Protein AF-A0A816Q6J9-F1 (afdb_monomer_lite)

Sequence (76 aa):
MEVKTSNSPSFGWKSIMAAQDLLRAGLRRRIGSGYNTRVWSDSWIHVTPPWPPKDNGSHRDHDMFVNQLIDQSSKT

pLDDT: mean 80.42, std 10.74, range [42.56, 91.31]

Radius of gyration: 17.17 Å; chains: 1; bounding box: 35×24×43 Å

Organism: Brassica napus (NCBI:txid3708)

Structure (mmCIF, N/CA/C/O backbone):
data_AF-A0A816Q6J9-F1
#
_entry.id   AF-A0A816Q6J9-F1
#
loop_
_atom_site.group_PDB
_atom_site.id
_atom_site.type_symbol
_atom_site.label_atom_id
_atom_site.label_alt_id
_atom_site.label_comp_id
_atom_site.label_asym_id
_atom_site.label_entity_id
_atom_site.label_seq_id
_atom_site.pdbx_PDB_ins_code
_atom_site.Cartn_x
_atom_site.Cartn_y
_atom_site.Cartn_z
_atom_site.occupancy
_atom_site.B_iso_or_equiv
_atom_site.auth_seq_id
_atom_site.auth_comp_id
_atom_site.auth_asym_id
_atom_site.auth_atom_id
_atom_site.pdbx_PDB_model_num
ATOM 1 N N . MET A 1 1 ? -9.254 -16.343 9.885 1.00 46.84 1 MET A N 1
ATOM 2 C CA . MET A 1 1 ? -8.739 -16.364 11.269 1.00 46.84 1 MET A CA 1
ATOM 3 C C . MET A 1 1 ? -9.743 -15.591 12.107 1.00 46.84 1 MET A C 1
ATOM 5 O O . MET A 1 1 ? -9.728 -14.367 12.098 1.00 46.84 1 MET A O 1
ATOM 9 N N . GLU A 1 2 ? -10.719 -16.292 12.676 1.00 50.03 2 GLU A N 1
ATOM 10 C CA . GLU A 1 2 ? -11.721 -15.696 13.563 1.00 50.03 2 GLU A CA 1
ATOM 11 C C . GLU A 1 2 ? -11.230 -15.865 14.995 1.00 50.03 2 GLU A C 1
ATOM 13 O O . GLU A 1 2 ? -11.076 -16.986 15.475 1.00 50.03 2 GLU A O 1
ATOM 18 N N . VAL A 1 3 ? -10.920 -14.753 15.657 1.00 59.50 3 VAL A N 1
ATOM 19 C CA . VAL A 1 3 ? -10.564 -14.764 17.074 1.00 59.50 3 VAL A CA 1
ATOM 20 C C . VAL A 1 3 ? -11.870 -14.696 17.853 1.00 59.50 3 VAL A C 1
ATOM 22 O O . VAL A 1 3 ? -12.480 -13.635 17.968 1.00 59.50 3 VAL A O 1
ATOM 25 N N . LYS A 1 4 ? -12.312 -15.840 18.378 1.00 60.12 4 LYS A N 1
ATOM 26 C CA . LYS A 1 4 ? -13.393 -15.907 19.365 1.00 60.12 4 LYS A CA 1
ATOM 27 C C . LYS A 1 4 ? -12.860 -15.359 20.691 1.00 60.12 4 LYS A C 1
ATOM 29 O O . LYS A 1 4 ? -12.253 -16.085 21.463 1.00 60.12 4 LYS A O 1
ATOM 34 N N . THR A 1 5 ? -12.988 -14.041 20.845 1.00 59.00 5 THR A N 1
ATOM 35 C CA . THR A 1 5 ? -12.995 -13.247 22.088 1.00 59.00 5 THR A CA 1
ATOM 36 C C . THR A 1 5 ? -12.123 -13.748 23.250 1.00 59.00 5 THR A C 1
ATOM 38 O O . THR A 1 5 ? -12.472 -14.689 23.956 1.00 59.00 5 THR A O 1
ATOM 41 N N . SER A 1 6 ? -11.041 -13.016 23.531 1.00 62.66 6 SER A N 1
ATOM 42 C CA . SER A 1 6 ? -10.377 -13.028 24.845 1.00 62.66 6 SER A CA 1
ATOM 43 C C . SER A 1 6 ? -11.361 -12.588 25.942 1.00 62.66 6 SER A C 1
ATOM 45 O O . SER A 1 6 ? -12.229 -11.754 25.687 1.00 62.66 6 SER A O 1
ATOM 47 N N . ASN A 1 7 ? -11.214 -13.121 27.159 1.00 68.00 7 ASN A N 1
ATOM 48 C CA . ASN A 1 7 ? -12.176 -12.984 28.261 1.00 68.00 7 ASN A CA 1
ATOM 49 C C . ASN A 1 7 ? -12.316 -11.548 28.825 1.00 68.00 7 ASN A C 1
ATOM 51 O O . ASN A 1 7 ? -13.128 -11.321 29.715 1.00 68.00 7 ASN A O 1
ATOM 55 N N . SER A 1 8 ? -11.542 -10.571 28.329 1.00 72.69 8 SER A N 1
ATOM 56 C CA . SER A 1 8 ? -11.701 -9.123 28.576 1.00 72.69 8 SER A CA 1
ATOM 57 C C . SER A 1 8 ? -10.759 -8.314 27.664 1.00 72.69 8 SER A C 1
ATOM 59 O O . SER A 1 8 ? -9.658 -7.950 28.076 1.00 72.69 8 SER A O 1
ATOM 61 N N . PRO A 1 9 ? -11.136 -8.032 26.404 1.00 76.81 9 PRO A N 1
ATOM 62 C CA . PRO A 1 9 ? -10.293 -7.255 25.505 1.00 76.81 9 PRO A CA 1
ATOM 63 C C . PRO A 1 9 ? -10.257 -5.783 25.934 1.00 76.81 9 PRO A C 1
ATOM 65 O O . PRO A 1 9 ? -11.274 -5.230 26.366 1.00 76.81 9 PRO A O 1
ATOM 68 N N . SER A 1 10 ? -9.103 -5.131 25.768 1.00 87.88 10 SER A N 1
ATOM 69 C CA . SER A 1 10 ? -8.986 -3.681 25.952 1.00 87.88 10 SER A CA 1
ATOM 70 C C . SER A 1 10 ? -9.947 -2.935 25.018 1.00 87.88 10 SER A C 1
ATOM 72 O O . SER A 1 10 ? -10.362 -3.463 23.982 1.00 87.88 10 SER A O 1
ATOM 74 N N . PHE A 1 11 ? -10.304 -1.694 25.361 1.00 86.06 11 PHE A N 1
ATOM 75 C CA . PHE A 1 11 ? -11.199 -0.885 24.526 1.00 86.06 11 PHE A CA 1
ATOM 76 C C . PHE A 1 11 ? -10.684 -0.760 23.082 1.00 86.06 11 PHE A C 1
ATOM 78 O O . PHE A 1 11 ? -11.447 -0.959 22.142 1.00 86.06 11 PHE A O 1
ATOM 85 N N . GLY A 1 12 ? -9.373 -0.559 22.898 1.00 89.19 12 GLY A N 1
ATOM 86 C CA . GLY A 1 12 ? -8.754 -0.535 21.570 1.00 89.19 12 GLY A CA 1
ATOM 87 C C . GLY A 1 12 ? -8.952 -1.839 20.789 1.00 89.19 12 GLY A C 1
ATOM 88 O O . GLY A 1 12 ? -9.266 -1.806 19.602 1.00 89.19 12 GLY A O 1
ATOM 89 N N . TRP A 1 13 ? -8.854 -2.992 21.456 1.00 85.50 13 TRP A N 1
ATOM 90 C CA . TRP A 1 13 ? -9.058 -4.289 20.809 1.00 85.50 13 TRP A CA 1
ATOM 91 C C . TRP A 1 13 ? -10.523 -4.538 20.437 1.00 85.50 13 TRP A C 1
ATOM 93 O O . TRP A 1 13 ? -10.800 -5.086 19.372 1.00 85.50 13 TRP A O 1
ATOM 103 N N . LYS A 1 14 ? -11.470 -4.055 21.253 1.00 86.56 14 LYS A N 1
ATOM 104 C CA . LYS A 1 14 ? -12.902 -4.047 20.905 1.00 86.56 14 LYS A CA 1
ATOM 105 C C . LYS A 1 14 ? -13.174 -3.196 19.663 1.00 86.56 14 LYS A C 1
ATOM 107 O O . LYS A 1 14 ? -13.870 -3.661 18.766 1.00 86.56 14 LYS A O 1
ATOM 112 N N . SER A 1 15 ? -12.583 -2.004 19.574 1.00 89.62 15 SER A N 1
ATOM 113 C CA . SER A 1 15 ? -12.723 -1.127 18.404 1.00 89.62 15 SER A CA 1
ATOM 114 C C . SER A 1 15 ? -12.132 -1.744 17.132 1.00 89.62 15 SER A C 1
ATOM 116 O O . SER A 1 15 ? -12.748 -1.660 16.074 1.00 89.62 15 SER A O 1
ATOM 118 N N . ILE A 1 16 ? -10.980 -2.419 17.224 1.00 88.88 16 ILE A N 1
ATOM 119 C CA . ILE A 1 16 ? -10.366 -3.118 16.080 1.00 88.88 16 ILE A CA 1
ATOM 120 C C . ILE A 1 16 ? -11.227 -4.298 15.618 1.00 88.88 16 ILE A C 1
ATOM 122 O O . ILE A 1 16 ? -11.410 -4.480 14.416 1.00 88.88 16 ILE A O 1
ATOM 126 N N . MET A 1 17 ? -11.793 -5.075 16.549 1.00 87.00 17 MET A N 1
ATOM 127 C CA . MET A 1 17 ? -12.731 -6.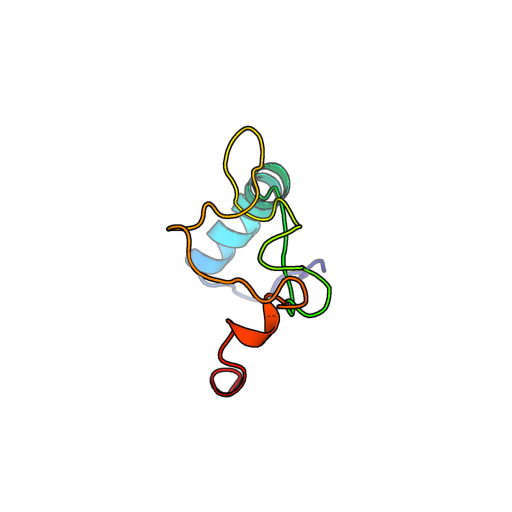148 16.201 1.00 87.00 17 MET A CA 1
ATOM 128 C C . MET A 1 17 ? -14.005 -5.597 15.551 1.00 87.00 17 MET A C 1
ATOM 130 O O . MET A 1 17 ? -14.445 -6.137 14.543 1.00 87.00 17 MET A O 1
ATOM 134 N N . ALA A 1 18 ? -14.562 -4.495 16.063 1.00 88.88 18 ALA A N 1
ATOM 135 C CA . ALA A 1 18 ? -15.737 -3.854 15.470 1.00 88.88 18 ALA A CA 1
ATOM 136 C C . ALA A 1 18 ? -15.460 -3.309 14.055 1.00 88.88 18 ALA A C 1
ATOM 138 O O . ALA A 1 18 ? -16.313 -3.387 13.177 1.00 88.88 18 ALA A O 1
ATOM 139 N N . ALA A 1 19 ? -14.250 -2.800 13.810 1.00 90.69 19 ALA A N 1
ATOM 140 C CA . ALA A 1 19 ? -13.818 -2.331 12.497 1.00 90.69 19 ALA A CA 1
ATOM 141 C C . ALA A 1 19 ? -13.358 -3.463 11.558 1.00 90.69 19 ALA A C 1
ATOM 143 O O . ALA A 1 19 ? -12.957 -3.184 10.428 1.00 90.69 19 ALA A O 1
ATOM 144 N N . GLN A 1 20 ? -13.385 -4.731 11.982 1.00 87.88 20 GLN A N 1
ATOM 145 C CA . GLN A 1 20 ? -12.814 -5.835 11.212 1.00 87.88 20 GLN A CA 1
ATOM 146 C C . GLN A 1 20 ? -13.445 -5.970 9.822 1.00 87.88 20 GLN A C 1
ATOM 148 O O . GLN A 1 20 ? -12.716 -6.138 8.844 1.00 87.88 20 GLN A O 1
ATOM 153 N N . ASP A 1 21 ? -14.769 -5.873 9.720 1.00 87.88 21 ASP A N 1
ATOM 154 C CA . ASP A 1 21 ? -15.469 -5.990 8.437 1.00 87.88 21 ASP A CA 1
ATOM 155 C C . ASP A 1 21 ? -15.195 -4.790 7.528 1.00 87.88 21 ASP A C 1
ATOM 157 O O . ASP A 1 21 ? -14.967 -4.958 6.330 1.00 87.88 21 ASP A O 1
ATOM 161 N N . LEU A 1 22 ? -15.093 -3.590 8.107 1.00 90.56 22 LEU A N 1
ATOM 162 C CA . LEU A 1 22 ? -14.680 -2.386 7.387 1.00 90.56 22 LEU A CA 1
ATOM 163 C C . LEU A 1 22 ? -13.253 -2.527 6.835 1.00 90.56 22 LEU A C 1
ATOM 165 O O . LEU A 1 22 ? -12.999 -2.209 5.675 1.00 90.56 22 LEU A O 1
ATOM 169 N N . LEU A 1 23 ? -12.324 -3.050 7.638 1.00 87.00 23 LEU A N 1
ATOM 170 C CA . LEU A 1 23 ? -10.956 -3.322 7.201 1.00 87.00 23 LEU A CA 1
ATOM 171 C C . LEU A 1 23 ? -10.929 -4.394 6.109 1.00 87.00 23 LEU A C 1
ATOM 173 O O . LEU A 1 23 ? -10.213 -4.231 5.127 1.00 87.00 23 LEU A O 1
ATOM 177 N N . ARG A 1 24 ? -11.727 -5.462 6.227 1.00 84.88 24 ARG A N 1
ATOM 178 C CA . ARG A 1 24 ? -11.846 -6.490 5.179 1.00 84.88 24 ARG A CA 1
ATOM 179 C C . ARG A 1 24 ? -12.382 -5.913 3.866 1.00 84.88 24 ARG A C 1
ATOM 181 O O . ARG A 1 24 ? -11.909 -6.321 2.812 1.00 84.88 24 ARG A O 1
ATOM 188 N N . ALA A 1 25 ? -13.314 -4.962 3.924 1.00 85.31 25 ALA A N 1
ATOM 189 C CA . ALA A 1 25 ? -13.852 -4.288 2.744 1.00 85.31 25 ALA A CA 1
ATOM 190 C C . ALA A 1 25 ? -12.872 -3.268 2.128 1.00 85.31 25 ALA A C 1
ATOM 192 O O . ALA A 1 25 ? -12.835 -3.103 0.910 1.00 85.31 25 ALA A O 1
ATOM 193 N N . GLY A 1 26 ? -12.078 -2.575 2.953 1.00 83.31 26 GLY A N 1
ATOM 194 C CA . GLY A 1 26 ? -11.157 -1.524 2.504 1.00 83.31 26 GLY A CA 1
ATOM 195 C C . GLY A 1 26 ? -9.757 -2.008 2.113 1.00 83.31 26 GLY A C 1
ATOM 196 O O . GLY A 1 26 ? -9.096 -1.386 1.277 1.00 83.31 26 GLY A O 1
ATOM 197 N N . LEU A 1 27 ? -9.278 -3.112 2.692 1.00 82.50 27 LEU A N 1
ATOM 198 C CA . LEU A 1 27 ? -7.954 -3.665 2.404 1.00 82.50 27 LEU A CA 1
ATOM 199 C C . LEU A 1 27 ? -7.936 -4.311 1.016 1.00 82.50 27 LEU A C 1
ATOM 201 O O . LEU A 1 27 ? -8.422 -5.418 0.812 1.00 82.50 27 LEU A O 1
ATOM 205 N N . ARG A 1 28 ? -7.313 -3.631 0.052 1.00 78.75 28 ARG A N 1
ATOM 206 C CA . ARG A 1 28 ? -7.300 -4.073 -1.353 1.00 78.75 28 ARG A CA 1
ATOM 207 C C . ARG A 1 28 ? -6.307 -5.198 -1.660 1.00 78.75 28 ARG A C 1
ATOM 209 O O . ARG A 1 28 ? -6.499 -5.936 -2.618 1.00 78.75 28 ARG A O 1
ATOM 216 N N . ARG A 1 29 ? -5.211 -5.307 -0.905 1.00 78.81 29 ARG A N 1
ATOM 217 C CA . ARG A 1 29 ? -4.130 -6.286 -1.139 1.00 78.81 29 ARG A CA 1
ATOM 218 C C . ARG A 1 29 ? -3.367 -6.559 0.154 1.00 78.81 29 ARG A C 1
ATOM 220 O O . ARG A 1 29 ? -3.082 -5.644 0.917 1.00 78.81 29 ARG A O 1
ATOM 227 N N . ARG A 1 30 ? -3.008 -7.821 0.385 1.00 81.94 30 ARG A N 1
ATOM 228 C CA . ARG A 1 30 ? -2.150 -8.242 1.498 1.00 81.94 30 ARG A CA 1
ATOM 229 C C . ARG A 1 30 ? -0.868 -8.845 0.931 1.00 81.94 30 ARG A C 1
ATOM 231 O O . ARG A 1 30 ? -0.940 -9.872 0.268 1.00 81.94 30 ARG A O 1
ATOM 238 N N . ILE A 1 31 ? 0.281 -8.225 1.203 1.00 86.88 31 ILE A N 1
ATOM 239 C CA . ILE A 1 31 ? 1.600 -8.686 0.720 1.00 86.88 31 ILE A CA 1
ATOM 240 C C . ILE A 1 31 ? 2.085 -9.928 1.480 1.00 86.88 31 ILE A C 1
ATOM 242 O O . ILE A 1 31 ? 2.693 -10.829 0.905 1.00 86.88 31 ILE A O 1
ATOM 246 N N . GLY A 1 32 ? 1.785 -10.007 2.779 1.00 85.94 32 GLY A N 1
ATOM 247 C CA . GLY A 1 32 ? 2.236 -11.112 3.622 1.00 85.94 32 GLY A CA 1
ATOM 248 C C . GLY A 1 32 ? 3.757 -11.109 3.779 1.00 85.94 32 GLY A C 1
ATOM 249 O O . GLY A 1 32 ? 4.325 -10.111 4.202 1.00 85.94 32 GLY A O 1
ATOM 250 N N . SER A 1 33 ? 4.402 -12.230 3.450 1.00 85.44 33 SER A N 1
ATOM 251 C CA . SER A 1 33 ? 5.852 -12.421 3.584 1.00 85.44 33 SER A CA 1
ATOM 252 C C . SER A 1 33 ? 6.676 -11.829 2.434 1.00 85.44 33 SER A C 1
ATOM 254 O O . SER A 1 33 ? 7.898 -11.827 2.509 1.00 85.44 33 SER A O 1
ATOM 256 N N . GLY A 1 34 ? 6.036 -11.359 1.358 1.00 87.94 34 GLY A N 1
ATOM 257 C CA . GLY A 1 34 ? 6.710 -10.702 0.234 1.00 87.94 34 GLY A CA 1
ATOM 258 C C . GLY A 1 34 ? 7.439 -11.625 -0.754 1.00 87.94 34 GLY A C 1
ATOM 259 O O . GLY A 1 34 ? 7.842 -11.144 -1.806 1.00 87.94 34 GLY A O 1
ATOM 260 N N . TYR A 1 35 ? 7.562 -12.932 -0.485 1.00 88.25 35 TYR A N 1
ATOM 261 C CA . TYR A 1 35 ? 8.256 -13.892 -1.372 1.00 88.25 35 TYR A CA 1
ATOM 262 C C . TYR A 1 35 ? 7.531 -14.146 -2.702 1.00 88.25 35 TYR A C 1
ATOM 264 O O . TYR A 1 35 ? 8.147 -14.584 -3.663 1.00 88.25 35 TYR A O 1
ATOM 272 N N . ASN A 1 36 ? 6.228 -13.859 -2.763 1.00 89.38 36 ASN A N 1
ATOM 273 C CA . ASN A 1 36 ? 5.401 -14.068 -3.956 1.00 89.38 36 ASN A CA 1
ATOM 274 C C . ASN A 1 36 ? 5.001 -12.752 -4.635 1.00 89.38 36 ASN A C 1
ATOM 276 O O . ASN A 1 36 ? 4.107 -12.754 -5.474 1.00 89.38 36 ASN A O 1
ATOM 280 N N . THR A 1 37 ? 5.567 -11.613 -4.225 1.00 89.94 37 THR A N 1
ATOM 281 C CA . THR A 1 37 ? 5.252 -10.313 -4.831 1.00 89.94 37 THR A CA 1
ATOM 282 C C . THR A 1 37 ? 6.509 -9.709 -5.424 1.00 89.94 37 THR A C 1
ATOM 284 O O . THR A 1 37 ? 7.470 -9.458 -4.697 1.00 89.94 37 THR A O 1
ATOM 287 N N . ARG A 1 38 ? 6.500 -9.469 -6.736 1.00 90.69 38 ARG A N 1
ATOM 288 C CA . ARG A 1 38 ? 7.606 -8.805 -7.436 1.00 90.69 38 ARG A CA 1
ATOM 289 C C . ARG A 1 38 ? 7.504 -7.302 -7.248 1.00 90.69 38 ARG A C 1
ATOM 291 O O . ARG A 1 38 ? 6.447 -6.723 -7.494 1.00 90.69 38 ARG A O 1
ATOM 298 N N . VAL A 1 39 ? 8.608 -6.663 -6.871 1.00 89.75 39 VAL A N 1
ATOM 299 C CA . VAL A 1 39 ? 8.636 -5.229 -6.551 1.00 89.75 39 VAL A CA 1
ATOM 300 C C . VAL A 1 39 ? 8.185 -4.400 -7.747 1.00 89.75 39 VAL A C 1
ATOM 302 O O . VAL A 1 39 ? 7.336 -3.532 -7.591 1.00 89.75 39 VAL A O 1
ATOM 305 N N . TRP A 1 40 ? 8.698 -4.686 -8.942 1.00 88.44 40 TRP A N 1
ATOM 306 C CA . TRP A 1 40 ? 8.504 -3.811 -10.104 1.00 88.44 40 TRP A CA 1
ATOM 307 C C . TRP A 1 40 ? 7.413 -4.265 -11.070 1.00 88.44 40 TRP A C 1
ATOM 309 O O . TRP A 1 40 ? 6.895 -3.449 -11.823 1.00 88.44 40 TRP A O 1
ATOM 319 N N . SER A 1 41 ? 7.074 -5.556 -11.065 1.00 86.44 41 SER A N 1
ATOM 320 C CA . SER A 1 41 ? 6.086 -6.116 -11.999 1.00 86.44 41 SER A CA 1
ATOM 321 C C . SER A 1 41 ? 4.674 -6.107 -11.421 1.00 86.44 41 SER A C 1
ATOM 323 O O . SER A 1 41 ? 3.706 -5.883 -12.146 1.00 86.44 41 SER A O 1
ATOM 325 N N . ASP A 1 42 ? 4.538 -6.333 -10.113 1.00 87.81 42 ASP A N 1
ATOM 326 C CA . ASP A 1 42 ? 3.218 -6.445 -9.512 1.00 87.81 42 ASP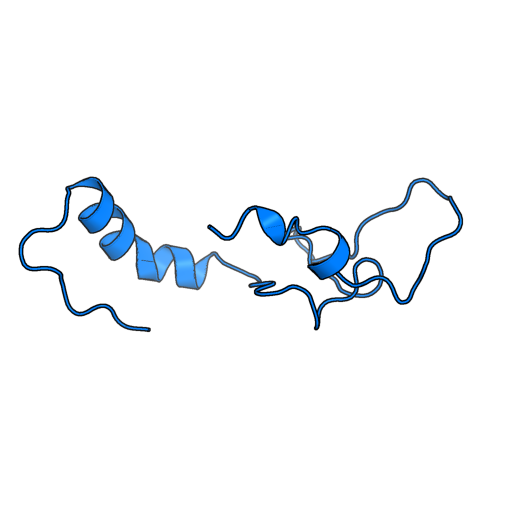 A CA 1
ATOM 327 C C . ASP A 1 42 ? 2.646 -5.067 -9.177 1.00 87.81 42 ASP A C 1
ATOM 329 O O . ASP A 1 42 ? 3.315 -4.188 -8.638 1.00 87.81 42 ASP A O 1
ATOM 333 N N . SER A 1 43 ? 1.348 -4.888 -9.417 1.00 85.88 43 SER A N 1
ATOM 334 C CA . SER A 1 43 ? 0.625 -3.684 -8.990 1.00 85.88 43 SER A CA 1
ATOM 335 C C . SER A 1 43 ? 0.235 -3.790 -7.518 1.00 85.88 43 SER A C 1
ATOM 337 O O . SER A 1 43 ? -0.910 -4.097 -7.173 1.00 85.88 43 SER A O 1
ATOM 339 N N . TRP A 1 44 ? 1.225 -3.666 -6.635 1.00 83.94 44 TRP A N 1
ATOM 340 C CA . TRP A 1 44 ? 1.053 -3.879 -5.197 1.00 83.94 44 TRP A CA 1
ATOM 341 C C . TRP A 1 44 ? 0.931 -2.590 -4.375 1.00 83.94 44 TRP A C 1
ATOM 343 O O . TRP A 1 44 ? 0.681 -2.663 -3.174 1.00 83.94 44 TRP A O 1
ATOM 353 N N . ILE A 1 45 ? 0.998 -1.422 -5.024 1.00 82.31 45 ILE A N 1
ATOM 354 C CA . ILE A 1 45 ? 0.698 -0.127 -4.405 1.00 82.31 45 ILE A CA 1
ATOM 355 C C . ILE A 1 45 ? -0.813 0.131 -4.451 1.00 82.31 45 ILE A C 1
ATOM 357 O O . ILE A 1 45 ? -1.452 0.031 -5.500 1.00 82.31 45 ILE A O 1
ATOM 361 N N . HIS A 1 46 ? -1.381 0.520 -3.309 1.00 75.06 46 HIS A N 1
ATOM 362 C CA . HIS A 1 46 ? -2.807 0.809 -3.123 1.00 75.06 46 HIS A CA 1
ATOM 363 C C . HIS A 1 46 ? -3.253 2.163 -3.699 1.00 75.06 46 HIS A C 1
ATOM 365 O O . HIS A 1 46 ? -3.929 2.946 -3.037 1.00 75.06 46 HIS A O 1
ATOM 371 N N . VAL A 1 47 ? -2.893 2.444 -4.943 1.00 79.19 47 VAL A N 1
ATOM 372 C CA . VAL A 1 47 ? -3.440 3.559 -5.725 1.00 79.19 47 VAL A CA 1
ATOM 373 C C . VAL A 1 47 ? -4.690 3.095 -6.488 1.00 79.19 47 VAL A C 1
ATOM 375 O O . VAL A 1 47 ? -4.949 1.893 -6.589 1.00 79.19 47 VAL A O 1
ATOM 378 N N . THR A 1 48 ? -5.533 4.028 -6.947 1.00 80.12 48 THR A N 1
ATOM 379 C CA . THR A 1 48 ? -6.682 3.717 -7.824 1.00 80.12 48 THR A CA 1
ATOM 380 C C . THR A 1 48 ? -6.433 4.347 -9.197 1.00 80.12 48 THR A C 1
ATOM 382 O O . THR A 1 48 ? -6.373 5.574 -9.259 1.00 80.12 48 THR A O 1
ATOM 385 N N . PRO A 1 49 ? -6.288 3.566 -10.284 1.00 78.94 49 PRO A N 1
ATOM 386 C CA . PRO A 1 49 ? -6.177 2.100 -10.313 1.00 78.94 49 PRO A CA 1
ATOM 387 C C . PRO A 1 49 ? -4.887 1.613 -9.618 1.00 78.94 49 PRO A C 1
ATOM 389 O O . PRO A 1 49 ? -4.063 2.445 -9.262 1.00 78.94 49 PRO A O 1
ATOM 392 N N . PRO A 1 50 ? -4.703 0.314 -9.339 1.00 77.81 50 PRO A N 1
ATOM 393 C CA . PRO A 1 50 ? -3.435 -0.205 -8.825 1.00 77.81 50 PRO A CA 1
ATOM 394 C C . PRO A 1 50 ? -2.350 -0.071 -9.898 1.00 77.81 50 PRO A C 1
ATOM 396 O O . PRO A 1 50 ? -2.573 -0.471 -11.038 1.00 77.81 50 PRO A O 1
ATOM 399 N N . TRP A 1 51 ? -1.180 0.459 -9.541 1.00 80.25 51 TRP A N 1
ATOM 400 C CA . TRP A 1 51 ? -0.038 0.585 -10.454 1.00 80.25 51 TRP A CA 1
ATOM 401 C C . TRP A 1 51 ? 1.194 -0.072 -9.819 1.00 80.25 51 TRP A C 1
ATOM 403 O O . TRP A 1 51 ? 1.294 -0.109 -8.583 1.00 80.25 51 TRP A O 1
ATOM 413 N N . PRO A 1 52 ? 2.143 -0.577 -10.625 1.00 83.19 52 PRO A N 1
ATOM 414 C CA . PRO A 1 52 ? 3.462 -0.923 -10.120 1.00 83.19 52 PRO A CA 1
ATOM 415 C C . PRO A 1 52 ? 4.210 0.342 -9.648 1.00 83.19 52 PRO A C 1
ATOM 417 O O . PRO A 1 52 ? 3.881 1.457 -10.074 1.00 83.19 52 PRO A O 1
ATOM 420 N N . PRO A 1 53 ? 5.222 0.205 -8.774 1.00 84.44 53 PRO A N 1
ATOM 421 C CA . PRO A 1 53 ? 6.047 1.329 -8.345 1.00 84.44 53 PRO A CA 1
ATOM 422 C C . PRO A 1 53 ? 6.718 2.049 -9.521 1.00 84.44 53 PRO A C 1
ATOM 424 O O . PRO A 1 53 ? 7.381 1.426 -10.353 1.00 84.44 53 PRO A O 1
ATOM 427 N N . LYS A 1 54 ? 6.588 3.381 -9.560 1.00 78.88 54 LYS A N 1
ATOM 428 C CA . LYS A 1 54 ? 7.321 4.232 -10.509 1.00 78.88 54 LYS A CA 1
ATOM 429 C C . LYS A 1 54 ? 8.803 4.268 -10.131 1.00 78.88 54 LYS A C 1
ATOM 431 O O . LYS A 1 54 ? 9.134 4.383 -8.954 1.00 78.88 54 LYS A O 1
ATOM 436 N N . ASP A 1 55 ? 9.688 4.168 -11.114 1.00 71.62 55 ASP A N 1
ATOM 437 C CA . ASP A 1 55 ? 11.127 4.380 -10.939 1.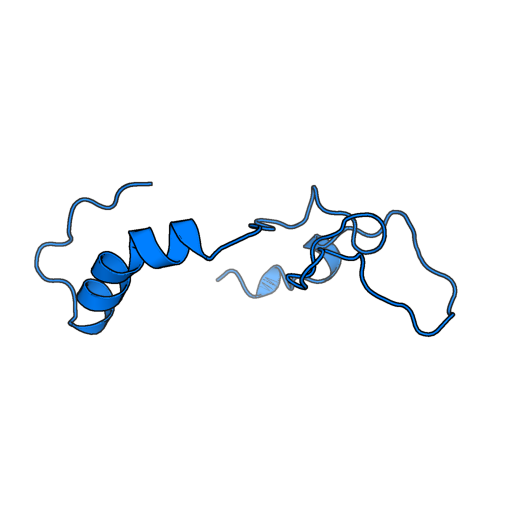00 71.62 55 ASP A CA 1
ATOM 438 C C . ASP A 1 55 ? 11.522 5.815 -11.198 1.00 71.62 55 ASP A C 1
ATOM 440 O O . ASP A 1 55 ? 10.810 6.593 -11.825 1.00 71.62 55 ASP A O 1
ATOM 444 N N . ASN A 1 56 ? 12.750 6.089 -10.776 1.00 75.69 56 ASN A N 1
ATOM 445 C CA . ASN A 1 56 ? 13.524 7.249 -11.156 1.00 75.69 56 ASN A C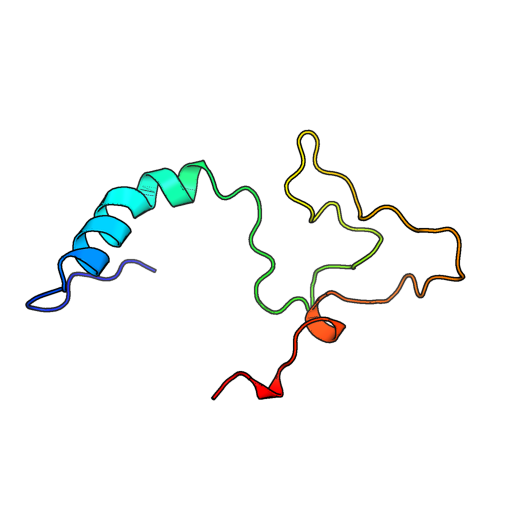A 1
ATOM 446 C C . ASN A 1 56 ? 14.567 6.953 -12.269 1.00 75.69 56 ASN A C 1
ATOM 448 O O . ASN A 1 56 ? 15.573 7.648 -12.346 1.00 75.69 56 ASN A O 1
ATOM 452 N N . GLY A 1 57 ? 14.382 5.911 -13.097 1.00 67.81 57 GLY A N 1
ATOM 453 C CA . GLY A 1 57 ? 15.185 5.672 -14.312 1.00 67.81 57 GLY A CA 1
ATOM 454 C C . GLY A 1 57 ? 16.544 4.965 -14.163 1.00 67.81 57 GLY A C 1
ATOM 455 O O 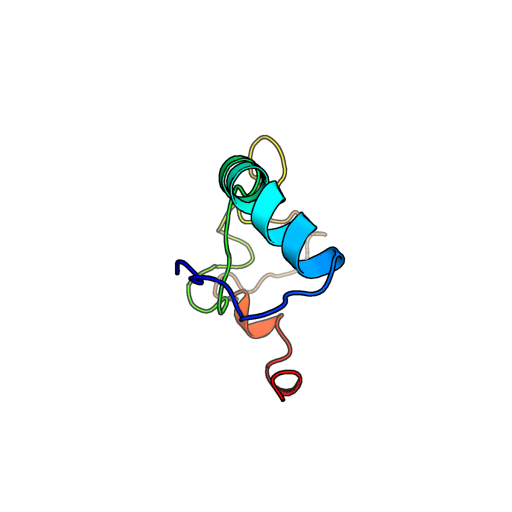. GLY A 1 57 ? 17.361 5.052 -15.074 1.00 67.81 57 GLY A O 1
ATOM 456 N N . SER A 1 58 ? 16.815 4.267 -13.054 1.00 69.25 58 SER A N 1
ATOM 457 C CA . SER A 1 58 ? 18.048 3.470 -12.878 1.00 69.25 58 SER A CA 1
ATOM 458 C C . SER A 1 58 ? 17.838 1.993 -13.248 1.00 69.25 58 SER A C 1
ATOM 460 O O . SER A 1 58 ? 16.712 1.498 -13.178 1.00 69.25 58 SER A O 1
ATOM 462 N N . HIS A 1 59 ? 18.912 1.279 -13.612 1.00 70.81 59 HIS A N 1
ATOM 463 C CA . HIS A 1 59 ? 18.895 -0.167 -13.868 1.00 70.81 59 HIS A CA 1
ATOM 464 C C . HIS A 1 59 ? 18.205 -0.923 -12.720 1.00 70.81 59 HIS A C 1
ATOM 466 O O . HIS A 1 59 ? 18.650 -0.869 -11.573 1.00 70.81 59 HIS A O 1
ATOM 472 N N . ARG A 1 60 ? 17.104 -1.615 -13.035 1.00 74.19 60 ARG A N 1
ATOM 473 C CA . ARG A 1 60 ? 16.325 -2.400 -12.073 1.00 74.19 60 ARG A CA 1
ATOM 474 C C . ARG A 1 60 ? 16.675 -3.877 -12.163 1.00 74.19 60 ARG A C 1
ATOM 476 O O . ARG A 1 60 ? 16.777 -4.430 -13.254 1.00 74.19 60 ARG A O 1
ATOM 483 N N . ASP A 1 61 ? 16.716 -4.516 -11.003 1.00 83.50 61 ASP A N 1
ATOM 484 C CA . ASP A 1 61 ? 16.566 -5.961 -10.901 1.00 83.50 61 ASP A CA 1
ATOM 485 C C . ASP A 1 61 ? 15.074 -6.322 -11.024 1.00 83.50 61 ASP A C 1
ATOM 487 O O . ASP A 1 61 ? 14.275 -6.042 -10.126 1.00 83.50 61 ASP A O 1
ATOM 491 N N . HIS A 1 62 ? 14.681 -6.900 -12.162 1.00 81.94 62 HIS A N 1
ATOM 492 C CA . HIS A 1 62 ? 13.298 -7.315 -12.427 1.00 81.94 62 HIS A CA 1
ATOM 493 C C . HIS A 1 62 ? 12.860 -8.530 -11.597 1.00 81.94 62 HIS A C 1
ATOM 495 O O . HIS A 1 62 ? 11.654 -8.737 -11.424 1.00 81.94 62 HIS A O 1
ATOM 501 N N . ASP A 1 63 ? 13.817 -9.272 -11.042 1.00 87.06 63 ASP A N 1
ATOM 502 C CA . ASP A 1 63 ? 13.587 -10.452 -10.214 1.00 87.06 63 ASP A CA 1
ATOM 503 C C . ASP A 1 63 ? 13.573 -10.113 -8.713 1.00 87.06 63 ASP A C 1
ATOM 505 O O . ASP A 1 63 ? 13.466 -10.997 -7.861 1.00 87.06 63 ASP A O 1
ATOM 509 N N . MET A 1 64 ? 13.595 -8.819 -8.369 1.00 88.94 64 MET A N 1
ATOM 510 C CA . MET A 1 64 ? 13.485 -8.360 -6.990 1.00 88.94 64 MET A CA 1
ATOM 511 C C . MET A 1 64 ? 12.086 -8.624 -6.411 1.00 88.94 64 MET A C 1
ATOM 513 O O . MET A 1 64 ? 11.058 -8.166 -6.928 1.00 88.94 64 MET A O 1
ATOM 517 N N . PHE A 1 65 ? 12.056 -9.308 -5.269 1.00 91.31 65 PHE A N 1
ATOM 518 C CA . PHE A 1 65 ? 10.848 -9.599 -4.498 1.00 91.31 65 PHE A CA 1
ATOM 519 C C . PHE A 1 65 ? 10.712 -8.681 -3.280 1.00 91.31 65 PHE A C 1
ATOM 521 O O . PHE A 1 65 ? 11.696 -8.196 -2.722 1.00 91.31 65 PHE A O 1
ATOM 528 N N . VAL A 1 66 ? 9.472 -8.449 -2.839 1.00 89.12 66 VAL A N 1
ATOM 529 C CA . VAL A 1 66 ? 9.176 -7.528 -1.727 1.00 89.12 66 VAL A CA 1
ATOM 530 C C . VAL A 1 66 ? 9.771 -8.013 -0.401 1.00 89.12 66 VAL A C 1
ATOM 532 O O . VAL A 1 66 ? 10.093 -7.195 0.453 1.00 89.12 66 VAL A O 1
ATOM 535 N N . ASN A 1 67 ? 9.986 -9.319 -0.222 1.00 90.69 67 ASN A N 1
ATOM 536 C CA . ASN A 1 67 ? 10.643 -9.856 0.977 1.00 90.69 67 ASN A CA 1
ATOM 537 C C . ASN A 1 67 ? 12.050 -9.280 1.208 1.00 90.69 67 ASN A C 1
ATOM 539 O O . ASN A 1 67 ? 12.478 -9.217 2.354 1.00 90.69 67 ASN A O 1
ATOM 543 N N . GLN A 1 68 ? 12.753 -8.870 0.148 1.00 89.00 68 GLN A N 1
ATOM 544 C CA . GLN A 1 68 ? 14.086 -8.268 0.237 1.00 89.00 68 GLN A CA 1
ATOM 545 C C . GLN A 1 68 ? 14.042 -6.828 0.773 1.00 89.00 68 GLN A C 1
ATOM 547 O O . GLN A 1 68 ? 15.054 -6.315 1.232 1.00 89.00 68 GLN A O 1
ATOM 552 N N . LEU A 1 69 ? 12.873 -6.178 0.732 1.00 87.12 69 LEU A N 1
ATOM 553 C CA . LEU A 1 69 ? 12.639 -4.853 1.318 1.00 87.12 69 LEU A CA 1
ATOM 554 C C . LEU A 1 69 ? 12.183 -4.928 2.781 1.00 87.12 69 LEU A C 1
ATOM 556 O O . LEU A 1 69 ? 12.105 -3.904 3.455 1.00 87.12 69 LEU A O 1
ATOM 560 N N . ILE A 1 70 ? 11.819 -6.120 3.257 1.00 87.31 70 ILE A N 1
ATOM 561 C CA . ILE A 1 70 ? 11.323 -6.332 4.613 1.00 87.31 70 ILE A CA 1
ATOM 562 C C . ILE A 1 70 ? 12.503 -6.755 5.479 1.00 87.31 70 ILE A C 1
ATOM 564 O O . ILE A 1 70 ? 13.116 -7.792 5.233 1.00 87.31 70 ILE A O 1
ATOM 568 N N . ASP A 1 71 ? 12.781 -5.990 6.532 1.00 85.50 71 ASP A N 1
ATOM 569 C CA . ASP A 1 71 ? 13.743 -6.413 7.543 1.00 85.50 71 ASP A CA 1
ATOM 570 C C . ASP A 1 71 ? 13.180 -7.596 8.343 1.00 85.50 71 ASP A C 1
ATOM 572 O O . ASP A 1 71 ? 12.294 -7.454 9.191 1.00 85.50 71 ASP A O 1
ATOM 576 N N . GLN A 1 72 ? 13.698 -8.787 8.051 1.00 79.38 72 GLN A N 1
ATOM 577 C CA . GLN A 1 72 ? 13.269 -10.030 8.686 1.00 79.38 72 GLN A CA 1
ATOM 578 C C . GLN A 1 72 ? 13.809 -10.183 10.112 1.00 79.38 72 GLN A C 1
ATOM 580 O O . GLN A 1 72 ? 13.257 -10.972 10.877 1.00 79.38 72 GLN A O 1
ATOM 585 N N . SER A 1 73 ? 14.849 -9.426 10.481 1.00 76.25 73 SER A N 1
ATOM 586 C CA . SER A 1 73 ? 15.446 -9.473 11.821 1.00 76.25 73 SER A CA 1
ATOM 587 C C . SER A 1 73 ? 14.577 -8.794 12.883 1.00 76.25 73 SER A C 1
ATOM 589 O O . SER A 1 73 ? 14.678 -9.121 14.061 1.00 76.25 73 SER A O 1
ATOM 591 N N . SER A 1 74 ? 13.646 -7.933 12.459 1.00 70.81 74 SER A N 1
ATOM 592 C CA . SER A 1 74 ? 12.661 -7.272 13.328 1.00 70.81 74 SER A CA 1
ATOM 593 C C . SER A 1 74 ? 11.566 -8.201 13.868 1.00 70.81 74 SER A C 1
ATOM 595 O O . SER A 1 74 ? 10.718 -7.781 14.656 1.00 70.81 74 SER A O 1
ATOM 597 N N . LYS A 1 75 ? 11.548 -9.462 13.428 1.00 60.22 75 LYS A N 1
ATOM 598 C CA . LYS A 1 75 ? 10.531 -10.448 13.789 1.00 60.22 75 LYS A CA 1
ATOM 599 C C . LYS A 1 75 ? 10.915 -11.163 15.089 1.00 60.22 75 LYS A C 1
ATOM 601 O O . LYS A 1 75 ? 11.139 -12.372 15.082 1.00 60.22 75 LYS A O 1
ATOM 606 N N . THR A 1 76 ? 11.040 -10.397 16.168 1.00 42.56 76 THR A N 1
ATOM 607 C CA . THR A 1 76 ? 11.234 -10.900 17.536 1.00 42.56 76 THR A CA 1
ATOM 608 C C . THR A 1 76 ? 9.909 -11.245 18.202 1.00 42.56 76 THR A C 1
ATOM 610 O O . THR A 1 76 ? 8.904 -10.544 17.941 1.00 42.56 76 THR A O 1
#

Foldseek 3Di:
DDDPDDPDDDPVVVVCVVCVVVCVVPVPDDCPLQPPAFQAPDLRDPDVVRDHDDDPDDDDDRRDTCNVVDDPVVVD

Secondary structure (DSSP, 8-state):
------SS--HHHHHHHHTHHHHHH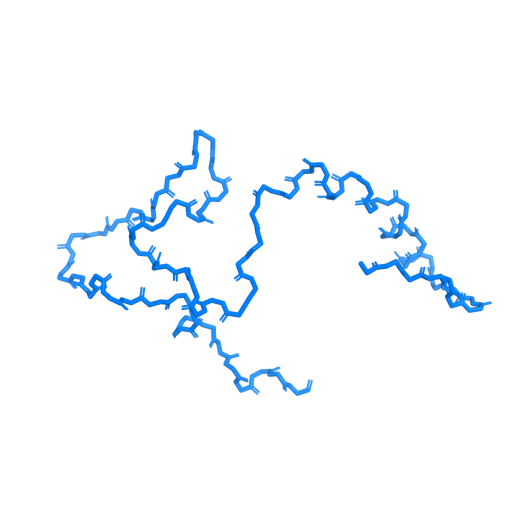H-----TTSTT-BTTTS--B--SS-BPPPP-SPPP-TT-BGGGGS-GGG--